Protein AF-A0A840UJL4-F1 (afdb_monomer_lite)

Structure (mmCIF, N/CA/C/O backbone):
data_AF-A0A840UJL4-F1
#
_entry.id   AF-A0A840UJL4-F1
#
loop_
_atom_site.group_PDB
_atom_site.id
_atom_site.type_symbol
_atom_site.label_atom_id
_atom_site.label_alt_id
_atom_site.label_comp_id
_atom_site.label_asym_id
_atom_site.label_entity_id
_atom_site.label_seq_id
_atom_site.pdbx_PDB_ins_code
_atom_site.Cartn_x
_atom_site.Cartn_y
_atom_site.Cartn_z
_atom_site.occupancy
_atom_site.B_iso_or_equiv
_atom_site.auth_seq_id
_atom_site.auth_comp_id
_atom_site.auth_asym_id
_atom_site.auth_atom_id
_atom_site.pdbx_PDB_model_num
ATOM 1 N N . MET A 1 1 ? -10.282 17.054 -15.582 1.00 39.50 1 MET A N 1
ATOM 2 C CA . MET A 1 1 ? -10.905 16.810 -14.263 1.00 39.50 1 MET A CA 1
ATOM 3 C C . MET A 1 1 ? -10.113 15.735 -13.521 1.00 39.50 1 MET A C 1
ATOM 5 O O . MET A 1 1 ? -10.416 14.568 -13.684 1.00 39.50 1 MET A O 1
ATOM 9 N N . TYR A 1 2 ? -9.070 16.093 -12.768 1.00 40.16 2 TYR A N 1
ATOM 10 C CA . TYR A 1 2 ? -8.354 15.157 -11.878 1.00 40.16 2 TYR A CA 1
ATOM 11 C C . TYR A 1 2 ? -7.763 15.943 -10.703 1.00 40.16 2 TYR A C 1
ATOM 13 O O . TYR A 1 2 ? -6.558 16.140 -10.628 1.00 40.16 2 TYR A O 1
ATOM 21 N N . GLN A 1 3 ? -8.620 16.494 -9.845 1.00 40.84 3 GLN A N 1
ATOM 22 C CA . GLN A 1 3 ? -8.196 17.270 -8.668 1.00 40.84 3 GLN A CA 1
ATOM 23 C C . GLN A 1 3 ? -9.135 17.043 -7.469 1.00 40.84 3 GLN A C 1
ATOM 25 O O . GLN A 1 3 ? -9.274 17.908 -6.618 1.00 40.84 3 GLN A O 1
ATOM 30 N N . GLU A 1 4 ? -9.761 15.870 -7.354 1.00 44.62 4 GLU A N 1
ATOM 31 C CA . GLU A 1 4 ? -10.195 15.379 -6.041 1.00 44.62 4 GLU A CA 1
ATOM 32 C C . GLU A 1 4 ? -9.159 14.359 -5.578 1.00 44.62 4 GLU A C 1
ATOM 34 O O . GLU A 1 4 ? -9.382 13.149 -5.529 1.00 44.62 4 GLU A O 1
ATOM 39 N N . ASN A 1 5 ? -7.973 14.876 -5.242 1.00 51.22 5 ASN A N 1
ATOM 40 C CA . ASN A 1 5 ? -7.173 14.272 -4.186 1.00 51.22 5 ASN A CA 1
ATOM 41 C C . ASN A 1 5 ? -8.033 14.352 -2.921 1.00 51.22 5 ASN A C 1
ATOM 43 O O . ASN A 1 5 ? -7.958 15.305 -2.149 1.00 51.22 5 ASN A O 1
ATOM 47 N N . ASN A 1 6 ? -8.938 13.379 -2.806 1.00 58.94 6 ASN A N 1
ATOM 48 C CA . ASN A 1 6 ? -9.868 13.201 -1.711 1.00 58.94 6 ASN A CA 1
ATOM 49 C C . ASN A 1 6 ? -9.077 13.332 -0.416 1.00 58.94 6 ASN A C 1
ATOM 51 O O . ASN A 1 6 ? -8.185 12.519 -0.175 1.00 58.94 6 ASN A O 1
ATOM 55 N N . ARG A 1 7 ? -9.390 14.345 0.394 1.00 62.53 7 ARG A N 1
ATOM 56 C CA . ARG A 1 7 ? -8.786 14.594 1.712 1.00 62.53 7 ARG A CA 1
ATOM 57 C C . ARG A 1 7 ? -8.681 13.301 2.533 1.00 62.53 7 ARG A C 1
ATOM 59 O O . ARG A 1 7 ? -7.614 12.988 3.048 1.00 62.53 7 ARG A O 1
ATOM 66 N N . GLU A 1 8 ? -9.715 12.464 2.445 1.00 66.88 8 GLU A N 1
ATOM 67 C CA . GLU A 1 8 ? -9.752 11.114 3.015 1.00 66.88 8 GLU A CA 1
ATOM 68 C C . GLU A 1 8 ? -8.604 10.192 2.567 1.00 66.88 8 GLU A C 1
ATOM 70 O O . GLU A 1 8 ? -8.103 9.395 3.351 1.00 66.88 8 GLU A O 1
ATOM 75 N N . THR A 1 9 ? -8.190 10.240 1.299 1.00 70.00 9 THR A N 1
ATOM 76 C CA . THR A 1 9 ? -7.095 9.405 0.779 1.00 70.00 9 THR A CA 1
ATOM 77 C C . THR A 1 9 ? -5.752 9.835 1.362 1.00 70.00 9 THR A C 1
ATOM 79 O O . THR A 1 9 ? -4.953 8.966 1.707 1.00 70.00 9 THR A O 1
ATOM 82 N N . SER A 1 10 ? -5.523 11.144 1.514 1.00 72.06 10 SER A N 1
ATOM 83 C CA . SER A 1 10 ? -4.332 11.674 2.189 1.00 72.06 10 SER A CA 1
ATOM 84 C C . SER A 1 10 ? -4.327 11.318 3.674 1.00 72.06 10 SER A C 1
ATOM 86 O O . SER A 1 10 ? -3.320 10.818 4.162 1.00 72.06 10 SER A O 1
ATOM 88 N N . GLU A 1 11 ? -5.462 11.459 4.364 1.00 77.56 11 GLU A N 1
ATOM 89 C CA . GLU A 1 11 ? -5.596 11.088 5.780 1.00 77.56 11 GLU A CA 1
ATOM 90 C C . GLU A 1 11 ? -5.345 9.589 6.005 1.00 77.56 11 GLU A C 1
ATOM 92 O O . GLU A 1 11 ? -4.608 9.205 6.913 1.00 77.56 11 GLU A O 1
ATOM 97 N N . ILE A 1 12 ? -5.882 8.725 5.133 1.00 76.81 12 ILE A N 1
ATOM 98 C CA . ILE A 1 12 ? -5.616 7.280 5.168 1.00 76.81 12 ILE A CA 1
ATOM 99 C C . ILE A 1 12 ? -4.127 6.997 4.931 1.00 76.81 12 ILE A C 1
ATOM 101 O O . ILE A 1 12 ? -3.556 6.153 5.615 1.00 76.81 12 ILE A O 1
ATOM 105 N N . LEU A 1 13 ? -3.487 7.675 3.976 1.00 74.31 13 LEU A N 1
ATOM 106 C CA . LEU A 1 13 ? -2.051 7.541 3.711 1.00 74.31 13 LEU A CA 1
ATOM 107 C C . LEU A 1 13 ? -1.207 7.947 4.923 1.00 74.31 13 LEU A C 1
ATOM 109 O O . LEU A 1 13 ? -0.307 7.204 5.308 1.00 74.31 13 LEU A O 1
ATOM 113 N N . GLU A 1 14 ? -1.500 9.091 5.537 1.00 77.56 14 GLU A N 1
ATOM 114 C CA . GLU A 1 14 ? -0.798 9.570 6.729 1.00 77.56 14 GLU A CA 1
ATOM 115 C C . GLU A 1 14 ? -0.955 8.607 7.910 1.00 77.56 14 GLU A C 1
ATOM 117 O O . GLU A 1 14 ? 0.033 8.256 8.558 1.00 77.56 14 GLU A O 1
ATOM 122 N N . GLU A 1 15 ? -2.169 8.112 8.159 1.00 77.88 15 GLU A N 1
ATOM 123 C CA . GLU A 1 15 ? -2.442 7.080 9.166 1.00 77.88 15 GLU A CA 1
ATOM 124 C C . GLU A 1 15 ? -1.662 5.785 8.886 1.00 77.88 15 GLU A C 1
ATOM 126 O O . GLU A 1 15 ? -1.114 5.167 9.802 1.00 77.88 15 GLU A O 1
ATOM 131 N N . LEU A 1 16 ? -1.559 5.376 7.618 1.00 74.50 16 LEU A N 1
ATOM 132 C CA . LEU A 1 16 ? -0.771 4.211 7.216 1.00 74.50 16 LEU A CA 1
ATOM 133 C C . LEU A 1 16 ? 0.723 4.415 7.481 1.00 74.50 16 LEU A C 1
ATOM 135 O O . LEU A 1 16 ? 1.368 3.520 8.033 1.00 74.50 16 LEU A O 1
ATOM 139 N N . TYR A 1 17 ? 1.268 5.586 7.145 1.00 74.12 17 TYR A N 1
ATOM 140 C CA . TYR A 1 17 ? 2.658 5.922 7.448 1.00 74.12 17 TYR A CA 1
ATOM 141 C C . TYR A 1 17 ? 2.918 5.935 8.958 1.00 74.12 17 TYR A C 1
ATOM 143 O O . TYR A 1 17 ? 3.886 5.319 9.406 1.00 74.12 17 TYR A O 1
ATOM 151 N N . LYS A 1 18 ? 2.023 6.533 9.757 1.00 74.94 18 LYS A N 1
ATOM 152 C CA . LYS A 1 18 ? 2.110 6.536 11.230 1.00 74.94 18 LYS A CA 1
ATOM 153 C C . LYS A 1 18 ? 2.062 5.131 11.831 1.00 74.94 18 LYS A C 1
ATOM 155 O O . LYS A 1 18 ? 2.762 4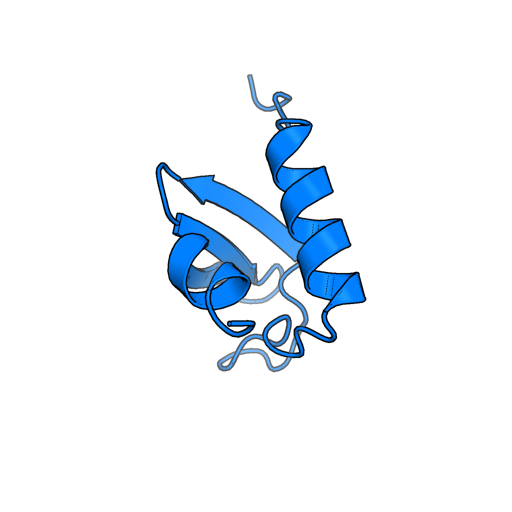.859 12.801 1.00 74.94 18 LYS A O 1
ATOM 160 N N . LYS A 1 19 ? 1.287 4.213 11.245 1.00 69.44 19 LYS A N 1
ATOM 161 C CA . LYS A 1 19 ? 1.221 2.802 11.668 1.00 69.44 19 LYS A CA 1
ATOM 162 C C . LYS A 1 19 ? 2.424 1.960 11.224 1.00 69.44 19 LYS A C 1
ATOM 164 O O . LYS A 1 19 ? 2.441 0.756 11.473 1.00 69.44 19 LYS A O 1
ATOM 169 N N . GLY A 1 20 ? 3.431 2.559 10.584 1.00 62.72 20 GLY A N 1
ATOM 170 C CA . GLY A 1 20 ? 4.628 1.850 10.136 1.00 62.72 20 GLY A CA 1
ATOM 171 C C . GLY A 1 20 ? 4.368 0.948 8.930 1.00 62.72 20 GLY A C 1
ATOM 172 O O . GLY A 1 20 ? 5.039 -0.073 8.766 1.00 62.72 20 GLY A O 1
ATOM 173 N N . PHE A 1 21 ? 3.388 1.287 8.087 1.00 68.44 21 PHE A N 1
ATOM 174 C CA . PHE A 1 21 ? 3.093 0.536 6.873 1.00 68.44 21 PHE A CA 1
ATOM 175 C C . PHE A 1 21 ? 4.287 0.575 5.900 1.00 68.44 21 PHE A C 1
ATOM 177 O O . PHE A 1 21 ? 4.451 1.506 5.117 1.00 68.44 21 PHE A O 1
ATOM 184 N N . LYS A 1 22 ? 5.107 -0.484 5.911 1.00 60.69 22 LYS A N 1
ATOM 185 C CA . LYS A 1 22 ? 6.246 -0.695 4.991 1.00 60.69 22 LYS A CA 1
ATOM 186 C C . LYS A 1 22 ? 5.833 -1.215 3.604 1.00 60.69 22 LYS A C 1
ATOM 188 O O . LYS A 1 22 ? 6.675 -1.561 2.783 1.00 60.69 22 LYS A O 1
ATOM 193 N N . GLY A 1 23 ? 4.528 -1.318 3.332 1.00 61.22 23 GLY A N 1
ATOM 194 C CA . GLY A 1 23 ? 3.992 -1.803 2.054 1.00 61.22 23 GLY A CA 1
ATOM 195 C C . GLY A 1 23 ? 3.977 -0.751 0.940 1.00 61.22 23 GLY A C 1
ATOM 196 O O . GLY A 1 23 ? 3.318 -0.959 -0.078 1.00 61.22 23 GLY A O 1
ATOM 197 N N . ASN A 1 24 ?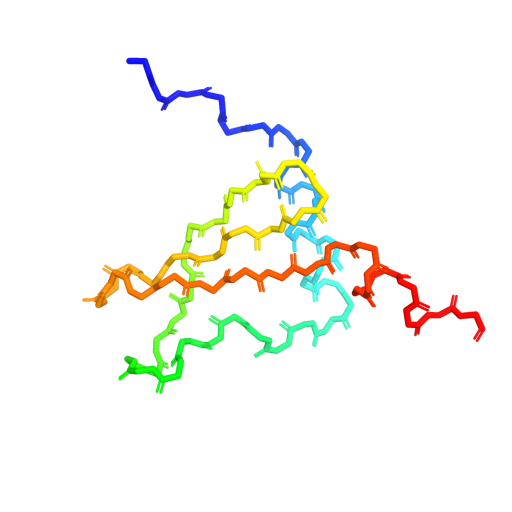 4.674 0.368 1.143 1.00 66.69 24 ASN A N 1
ATOM 198 C CA . ASN A 1 24 ? 4.904 1.423 0.163 1.00 66.69 24 ASN A CA 1
ATOM 199 C C . ASN A 1 24 ? 5.890 1.010 -0.937 1.00 66.69 24 ASN A C 1
ATOM 201 O O . ASN A 1 24 ? 5.963 1.710 -1.936 1.00 66.69 24 ASN A O 1
ATOM 205 N N . LEU A 1 25 ? 6.614 -0.104 -0.798 1.00 71.06 25 LEU A N 1
ATOM 206 C CA . LEU A 1 25 ? 7.513 -0.583 -1.844 1.00 71.06 25 LEU A CA 1
ATOM 207 C C . LEU A 1 25 ? 6.783 -1.481 -2.838 1.00 71.06 25 LEU A C 1
ATOM 209 O O . LEU A 1 25 ? 6.105 -2.454 -2.489 1.00 71.06 25 LEU A O 1
ATOM 213 N N . CYS A 1 26 ? 6.941 -1.151 -4.109 1.00 78.44 26 CYS A N 1
ATOM 214 C CA . CYS A 1 26 ? 6.464 -1.966 -5.199 1.00 78.44 26 CYS A CA 1
ATOM 215 C C . CYS A 1 26 ? 7.363 -3.181 -5.396 1.00 78.44 26 CYS A C 1
ATOM 217 O O . CYS A 1 26 ? 8.579 -3.071 -5.509 1.00 78.44 26 CYS A O 1
ATOM 219 N N . THR A 1 27 ? 6.745 -4.352 -5.495 1.00 75.31 27 THR A N 1
ATOM 220 C CA . THR A 1 27 ? 7.445 -5.634 -5.608 1.00 75.31 27 THR A CA 1
ATOM 221 C C . THR A 1 27 ? 8.114 -5.841 -6.965 1.00 75.31 27 THR A C 1
ATOM 223 O O . THR A 1 27 ? 9.008 -6.668 -7.060 1.00 75.31 27 THR A O 1
ATOM 226 N N . GLY A 1 28 ? 7.692 -5.113 -8.006 1.00 77.00 28 GLY A N 1
ATOM 227 C CA . GLY A 1 28 ? 8.283 -5.219 -9.345 1.00 77.00 28 GLY A CA 1
ATOM 228 C C . GLY A 1 28 ? 9.413 -4.223 -9.613 1.00 77.00 28 GLY A C 1
ATOM 229 O O . GLY A 1 28 ? 10.369 -4.557 -10.299 1.00 77.00 28 GLY A O 1
ATOM 230 N N . CYS A 1 29 ? 9.307 -2.998 -9.082 1.00 83.25 29 CYS A N 1
ATOM 231 C CA . CYS A 1 29 ? 10.248 -1.900 -9.354 1.00 83.25 29 CYS A CA 1
ATOM 232 C C . CYS A 1 29 ? 11.168 -1.581 -8.152 1.00 83.25 29 CYS A C 1
ATOM 234 O O . CYS A 1 29 ? 12.017 -0.698 -8.287 1.00 83.25 29 CYS A O 1
ATOM 236 N N . THR A 1 30 ? 10.928 -2.213 -6.986 1.00 78.31 30 THR A N 1
ATOM 237 C CA . THR A 1 30 ? 11.497 -1.888 -5.648 1.00 78.31 30 THR A CA 1
ATOM 238 C C . THR A 1 30 ? 11.395 -0.413 -5.255 1.00 78.31 30 THR A C 1
ATOM 240 O O . THR A 1 30 ? 11.976 0.029 -4.269 1.00 78.31 30 THR A O 1
ATOM 243 N N . ASP A 1 31 ? 10.614 0.343 -6.018 1.00 80.38 31 ASP A N 1
ATOM 244 C CA . ASP A 1 31 ? 10.420 1.773 -5.887 1.00 80.38 31 ASP A CA 1
ATOM 245 C C . ASP A 1 31 ? 9.196 2.061 -5.023 1.00 80.38 31 ASP A C 1
ATOM 247 O O . ASP A 1 31 ? 8.361 1.181 -4.781 1.00 80.38 31 ASP A O 1
ATOM 251 N N . SER A 1 32 ? 9.059 3.305 -4.576 1.00 74.25 32 SER A N 1
ATOM 252 C CA . SER A 1 32 ? 7.920 3.681 -3.746 1.00 74.25 32 SER A CA 1
ATOM 253 C C . SER A 1 32 ? 6.658 3.872 -4.594 1.00 74.25 32 SER A C 1
ATOM 255 O O . SER A 1 32 ? 6.666 4.494 -5.659 1.00 74.25 32 SER A O 1
ATOM 257 N N . TYR A 1 33 ? 5.534 3.352 -4.110 1.00 76.00 33 TYR A N 1
ATOM 258 C CA . TYR A 1 33 ? 4.209 3.730 -4.576 1.00 76.00 33 TYR A CA 1
ATOM 259 C C . TYR A 1 33 ? 3.991 5.212 -4.260 1.00 76.00 33 TYR A C 1
ATOM 261 O O . TYR A 1 33 ? 4.071 5.614 -3.103 1.00 76.00 33 TYR A O 1
ATOM 269 N N . ILE A 1 34 ? 3.716 6.020 -5.282 1.00 72.81 34 ILE A N 1
ATOM 270 C CA . ILE A 1 34 ? 3.553 7.479 -5.130 1.00 72.81 34 ILE A CA 1
ATOM 271 C C . ILE A 1 34 ? 2.094 7.932 -5.188 1.00 72.81 34 ILE A C 1
ATOM 273 O O . ILE A 1 34 ? 1.772 9.066 -4.859 1.00 72.81 34 ILE A O 1
ATOM 277 N N . LEU A 1 35 ? 1.226 7.064 -5.702 1.00 76.38 35 LEU A N 1
ATOM 278 C CA . LEU A 1 35 ? -0.158 7.367 -6.018 1.00 76.38 35 LEU A CA 1
ATOM 279 C C . LEU A 1 35 ? -0.996 6.378 -5.238 1.00 76.38 35 LEU A C 1
ATOM 281 O O . LEU A 1 35 ? -0.985 5.187 -5.550 1.00 76.38 35 LEU A O 1
ATOM 285 N N . ALA A 1 36 ? -1.704 6.867 -4.228 1.00 78.62 36 ALA A N 1
ATOM 286 C CA . ALA A 1 36 ? -2.760 6.108 -3.589 1.00 78.62 36 ALA A CA 1
ATOM 287 C C . ALA A 1 36 ? -4.109 6.684 -4.001 1.00 78.62 36 ALA A C 1
ATOM 289 O O . ALA A 1 36 ? -4.284 7.895 -4.093 1.00 78.62 36 ALA A O 1
ATOM 290 N N . THR A 1 37 ? -5.074 5.810 -4.236 1.00 82.31 37 THR A N 1
ATOM 291 C CA . THR A 1 37 ? -6.447 6.193 -4.545 1.00 82.31 37 THR A CA 1
ATOM 292 C C . THR A 1 37 ? -7.374 5.296 -3.752 1.00 82.31 37 THR A C 1
ATOM 294 O O . THR A 1 37 ? -7.297 4.069 -3.857 1.00 82.31 37 THR A O 1
ATOM 297 N N . LYS A 1 38 ? -8.256 5.881 -2.943 1.00 81.94 38 LYS A N 1
ATOM 298 C CA . LYS A 1 38 ? -9.317 5.121 -2.285 1.00 81.94 38 LYS A CA 1
ATOM 299 C C . LYS A 1 38 ? -10.321 4.659 -3.340 1.00 81.94 38 LYS A C 1
ATOM 301 O O . LYS A 1 38 ? -10.881 5.460 -4.078 1.00 81.94 38 LYS A O 1
ATOM 306 N N . VAL A 1 39 ? -10.546 3.354 -3.405 1.00 83.31 39 VAL A N 1
ATOM 307 C CA . VAL A 1 39 ? -11.537 2.716 -4.271 1.00 83.31 39 VAL A CA 1
ATOM 308 C C . VAL A 1 39 ? -12.452 1.881 -3.383 1.00 83.31 39 VAL A C 1
ATOM 310 O O . VAL A 1 39 ? -12.126 0.752 -2.996 1.00 83.31 39 VAL A O 1
ATOM 313 N N . ASN A 1 40 ? -13.611 2.446 -3.039 1.00 84.06 40 ASN A N 1
ATOM 314 C CA . ASN A 1 40 ? -14.565 1.864 -2.095 1.00 84.06 40 ASN A CA 1
ATOM 315 C C . ASN A 1 40 ? -13.910 1.561 -0.728 1.00 84.06 40 ASN A C 1
ATOM 317 O O . ASN A 1 40 ? -13.478 2.464 -0.015 1.00 84.06 40 ASN A O 1
ATOM 321 N N . LYS A 1 41 ? -13.822 0.273 -0.372 1.00 82.75 41 LYS A N 1
ATOM 322 C CA . LYS A 1 41 ? -13.202 -0.254 0.858 1.00 82.75 41 LYS A CA 1
ATOM 323 C C . LYS A 1 41 ? -11.712 -0.586 0.712 1.00 82.75 41 LYS A C 1
ATOM 325 O O . LYS A 1 41 ? -11.097 -1.089 1.653 1.00 82.75 41 LYS A O 1
ATOM 330 N N . ASN A 1 42 ? -11.142 -0.348 -0.466 1.00 83.88 42 ASN A N 1
ATOM 331 C CA . ASN A 1 42 ? -9.751 -0.641 -0.776 1.00 83.88 42 ASN A CA 1
ATOM 332 C C . ASN A 1 42 ? -8.967 0.646 -1.050 1.00 83.88 42 ASN A C 1
ATOM 334 O O . ASN A 1 42 ? -9.521 1.646 -1.491 1.00 83.88 42 ASN A O 1
ATOM 338 N N . LEU A 1 43 ? -7.662 0.596 -0.828 1.00 82.81 43 LEU A N 1
ATOM 339 C CA . LEU A 1 43 ? -6.689 1.596 -1.219 1.00 82.81 43 LEU A CA 1
ATOM 340 C C . LEU A 1 43 ? -5.865 1.020 -2.371 1.00 82.81 43 LEU A C 1
ATOM 342 O O . LEU A 1 43 ? -5.187 0.004 -2.218 1.00 82.81 43 LEU A O 1
ATOM 346 N N . LYS A 1 44 ? -5.959 1.646 -3.538 1.00 85.56 44 LYS A N 1
ATOM 347 C CA . LYS A 1 44 ? -5.178 1.301 -4.722 1.00 85.56 44 LYS A CA 1
ATOM 348 C C . LYS A 1 44 ? -3.882 2.101 -4.705 1.00 85.56 44 LYS A C 1
ATOM 350 O O . LYS A 1 44 ? -3.926 3.315 -4.845 1.00 85.56 44 LYS A O 1
ATOM 355 N N . LEU A 1 45 ? -2.748 1.429 -4.563 1.00 83.25 45 LEU A N 1
ATOM 356 C CA . LEU A 1 45 ? -1.413 2.012 -4.689 1.00 83.25 45 LEU A CA 1
ATOM 357 C C . LEU A 1 45 ? -0.877 1.784 -6.106 1.00 83.25 45 LEU A C 1
ATOM 359 O O . LEU A 1 45 ? -1.007 0.678 -6.619 1.00 83.25 45 LEU A O 1
ATOM 363 N N . THR A 1 46 ? -0.260 2.788 -6.729 1.00 84.25 46 THR A N 1
ATOM 364 C CA . THR A 1 46 ? 0.287 2.723 -8.101 1.00 84.25 46 THR A CA 1
ATOM 365 C C . THR A 1 46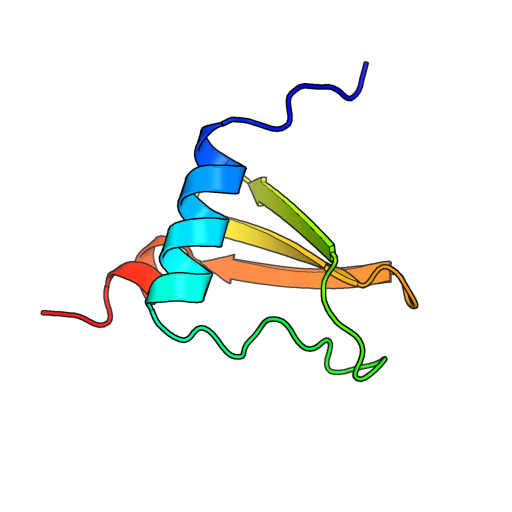 ? 1.766 3.148 -8.130 1.00 84.25 46 THR A C 1
ATOM 367 O O . THR A 1 46 ? 2.109 4.220 -7.622 1.00 84.25 46 THR A O 1
ATOM 370 N N . CYS A 1 47 ? 2.670 2.277 -8.624 1.00 86.12 47 CYS A N 1
ATOM 371 C CA . CYS A 1 47 ? 4.120 2.556 -8.703 1.00 86.12 47 CYS A CA 1
ATOM 372 C C . CYS A 1 47 ? 4.314 3.604 -9.795 1.00 86.12 47 CYS A C 1
ATOM 374 O O . CYS A 1 47 ? 3.891 3.378 -10.927 1.00 86.12 47 CYS A O 1
ATOM 376 N N . ARG A 1 48 ? 5.003 4.714 -9.490 1.00 82.50 48 ARG A N 1
ATOM 377 C CA . ARG A 1 48 ? 5.333 5.732 -10.507 1.00 82.50 48 ARG A CA 1
ATOM 378 C C . ARG A 1 48 ? 6.121 5.133 -11.664 1.00 82.50 48 ARG A C 1
ATOM 380 O O . ARG A 1 48 ? 5.946 5.519 -12.809 1.00 82.50 48 ARG A O 1
ATOM 387 N N . LYS A 1 49 ? 7.047 4.245 -11.309 1.00 83.38 49 LYS A N 1
ATOM 388 C CA . LYS A 1 49 ? 8.151 3.815 -12.162 1.00 83.38 49 LYS A CA 1
ATOM 389 C C . LYS A 1 49 ? 7.757 2.724 -13.146 1.00 83.38 49 LYS A C 1
ATOM 391 O O . LYS A 1 49 ? 8.190 2.760 -14.284 1.00 83.38 49 LYS A O 1
ATOM 396 N N . CYS A 1 50 ? 6.940 1.767 -12.711 1.00 86.81 50 CYS A N 1
ATOM 397 C CA . CYS A 1 50 ? 6.497 0.650 -13.553 1.00 86.81 50 CYS A CA 1
ATOM 398 C C . CYS A 1 50 ? 4.979 0.589 -13.756 1.00 86.81 50 CYS A C 1
ATOM 400 O O . CYS A 1 50 ? 4.499 -0.323 -14.416 1.00 86.81 50 CYS A O 1
ATOM 402 N N . GLY A 1 51 ? 4.200 1.482 -13.137 1.00 83.69 51 GLY A N 1
ATOM 403 C CA . GLY A 1 51 ? 2.737 1.463 -13.234 1.00 83.69 51 GLY A CA 1
ATOM 404 C C . GLY A 1 51 ? 2.055 0.296 -12.512 1.00 83.69 51 GLY A C 1
ATOM 405 O O . GLY A 1 51 ? 0.831 0.205 -12.544 1.00 83.69 51 GLY A O 1
ATOM 406 N N . THR A 1 52 ? 2.807 -0.582 -11.832 1.00 85.88 52 THR A N 1
ATOM 407 C CA . THR A 1 52 ? 2.231 -1.697 -11.062 1.00 85.88 52 THR A CA 1
ATOM 408 C C . THR A 1 52 ? 1.230 -1.162 -10.053 1.00 85.88 52 THR A C 1
ATOM 410 O O . THR A 1 52 ? 1.514 -0.194 -9.345 1.00 85.88 52 THR A O 1
ATOM 413 N N . THR A 1 53 ? 0.072 -1.812 -9.971 1.00 85.31 53 THR A N 1
ATOM 414 C CA . THR A 1 53 ? -0.971 -1.446 -9.016 1.00 85.31 53 THR A CA 1
ATOM 415 C C . THR A 1 53 ? -1.127 -2.522 -7.953 1.00 85.31 53 THR A C 1
ATOM 417 O O . THR A 1 53 ? -1.043 -3.714 -8.239 1.00 85.31 53 THR A O 1
ATOM 420 N N . LYS A 1 54 ? -1.360 -2.101 -6.712 1.00 82.81 54 LYS A N 1
ATOM 421 C CA . LYS A 1 54 ? -1.620 -2.983 -5.578 1.00 82.81 54 LYS A CA 1
ATOM 422 C C . LYS A 1 54 ? -2.876 -2.524 -4.864 1.00 82.81 54 LYS A C 1
ATOM 424 O O . LYS A 1 54 ? -2.993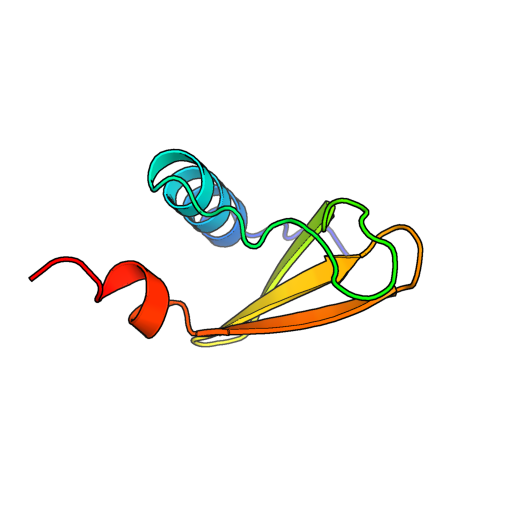 -1.360 -4.493 1.00 82.81 54 LYS A O 1
ATOM 429 N N . LEU A 1 55 ? -3.810 -3.444 -4.664 1.00 84.31 55 LEU A N 1
ATOM 430 C CA . LEU A 1 55 ? -5.025 -3.189 -3.902 1.00 84.31 55 LEU A CA 1
ATOM 431 C C . LEU A 1 55 ? -4.830 -3.657 -2.467 1.00 84.31 55 LEU A C 1
ATOM 433 O O . LEU A 1 55 ? -4.475 -4.805 -2.208 1.00 84.31 55 LEU A O 1
ATOM 437 N N . LEU A 1 56 ? -5.075 -2.751 -1.535 1.00 78.81 56 LEU A N 1
ATOM 438 C CA . LEU A 1 56 ? -5.004 -3.004 -0.109 1.00 78.81 56 LEU A CA 1
ATOM 439 C C . LEU A 1 56 ? -6.378 -2.813 0.502 1.00 78.81 56 LEU A C 1
ATOM 441 O O . LEU A 1 56 ? -7.018 -1.794 0.283 1.00 78.81 56 LEU A O 1
ATOM 445 N N . ASN A 1 57 ? -6.840 -3.763 1.303 1.00 83.81 57 ASN A N 1
ATOM 446 C CA . ASN A 1 57 ? -8.104 -3.590 2.003 1.00 83.81 57 ASN A CA 1
ATOM 447 C C . ASN A 1 57 ? -7.887 -2.696 3.229 1.00 83.81 57 ASN A C 1
ATOM 449 O O . ASN A 1 57 ? -7.170 -3.083 4.153 1.00 83.81 57 ASN A O 1
ATOM 453 N N . ILE A 1 58 ? -8.526 -1.523 3.241 1.00 77.44 58 ILE A N 1
ATOM 454 C CA . ILE A 1 58 ? -8.385 -0.525 4.307 1.00 77.44 58 ILE A CA 1
ATOM 455 C C . ILE A 1 58 ? -8.810 -1.157 5.634 1.00 77.44 58 ILE A C 1
ATOM 457 O O . ILE A 1 58 ? -8.023 -1.191 6.571 1.00 77.44 58 ILE A O 1
ATOM 461 N N . LYS A 1 59 ? -9.985 -1.797 5.699 1.00 76.81 59 LYS A N 1
ATOM 462 C CA . LYS A 1 59 ? -10.446 -2.448 6.936 1.00 76.81 59 LYS A CA 1
ATOM 463 C C . LYS A 1 59 ? -9.425 -3.436 7.485 1.00 76.81 59 LYS A C 1
ATOM 465 O O . LYS A 1 59 ? -9.213 -3.449 8.683 1.00 76.81 59 LYS A O 1
ATOM 470 N N . LYS A 1 60 ? -8.764 -4.222 6.632 1.00 72.50 60 LYS A N 1
ATOM 471 C CA . LYS A 1 60 ? -7.771 -5.209 7.080 1.00 72.50 60 LYS A CA 1
ATOM 472 C C . LYS A 1 60 ? -6.523 -4.554 7.676 1.00 72.50 60 LYS A C 1
ATOM 474 O O . LYS A 1 60 ? -5.976 -5.088 8.629 1.00 72.50 60 LYS A O 1
ATOM 479 N N . ILE A 1 61 ? -6.100 -3.406 7.146 1.00 68.06 61 ILE A N 1
ATOM 480 C CA . ILE A 1 61 ? -4.946 -2.674 7.682 1.00 68.06 61 ILE A CA 1
ATOM 481 C C . ILE A 1 61 ? -5.296 -1.974 9.000 1.00 68.06 61 ILE A C 1
ATOM 483 O O . ILE A 1 61 ? -4.505 -1.972 9.939 1.00 68.06 61 ILE A O 1
ATOM 487 N N . PHE A 1 62 ? -6.496 -1.401 9.091 1.00 66.94 62 PHE A N 1
ATOM 488 C CA . PHE A 1 62 ? -6.949 -0.730 10.308 1.00 66.94 62 PHE A CA 1
ATOM 489 C C . PHE A 1 62 ? -7.437 -1.709 11.391 1.00 66.94 62 PHE A C 1
ATOM 491 O O . PHE A 1 62 ? -7.387 -1.349 12.561 1.00 66.94 62 PHE A O 1
ATOM 498 N N . ALA A 1 63 ? -7.82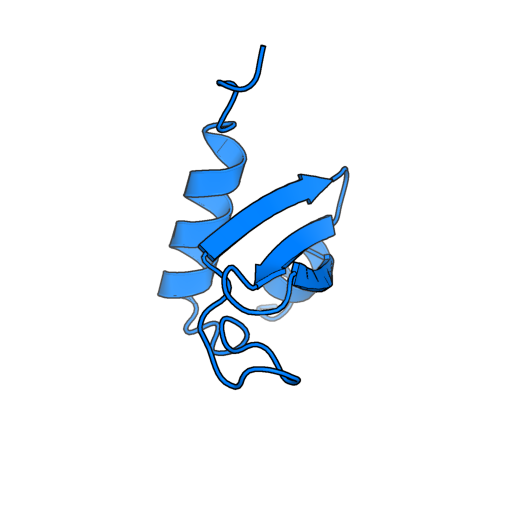7 -2.937 11.031 1.00 65.19 63 ALA A N 1
ATOM 499 C CA . ALA A 1 63 ? -8.283 -3.978 11.956 1.00 65.19 63 ALA A CA 1
ATOM 500 C C . ALA A 1 63 ? -7.155 -4.705 12.703 1.00 65.19 63 ALA A C 1
ATOM 502 O O . ALA A 1 63 ? -7.446 -5.434 13.643 1.00 65.19 63 ALA A O 1
ATOM 503 N N . SER A 1 64 ? -5.877 -4.514 12.352 1.00 54.41 64 SER A N 1
ATOM 504 C CA . SER A 1 64 ? -4.744 -5.137 13.065 1.00 54.41 64 SER A CA 1
ATOM 505 C C . SER A 1 64 ? -4.459 -4.538 14.457 1.00 54.41 64 SER A C 1
ATOM 507 O O . SER A 1 64 ? -3.323 -4.573 14.922 1.00 54.41 64 SER A O 1
ATOM 509 N N . LYS A 1 65 ? -5.465 -3.973 15.132 1.00 47.44 65 LYS A N 1
ATOM 510 C CA . LYS A 1 65 ? -5.372 -3.520 16.523 1.00 47.44 65 LYS 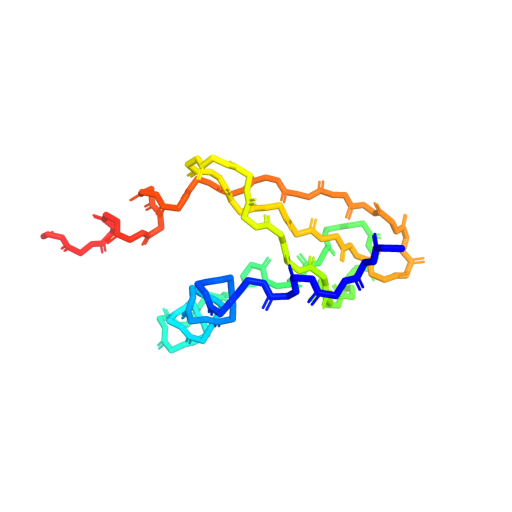A CA 1
ATOM 511 C C . LYS A 1 65 ? -6.736 -3.675 17.207 1.00 47.44 65 LYS A C 1
ATOM 513 O O . LYS A 1 65 ? -7.491 -2.714 17.324 1.00 47.44 65 LYS A O 1
ATOM 518 N N . ALA A 1 66 ? -7.047 -4.908 17.585 1.00 41.53 66 ALA A N 1
ATOM 519 C CA . ALA A 1 66 ? -7.926 -5.229 18.703 1.00 41.53 66 ALA A CA 1
ATOM 520 C C . ALA A 1 66 ? -7.111 -6.118 19.643 1.00 41.53 66 ALA A C 1
ATOM 522 O O . ALA A 1 66 ? -6.386 -6.987 19.105 1.00 41.53 66 ALA A O 1
#

Sequence (66 aa):
MYQENNRETSEILEELYKKGFKGNLCTGCTDSYILATKVNKNLKLTCRKCGTTKLLNIKKIFASKA

Radius of gyration: 11.88 Å; chains: 1; bounding box: 26×23×33 Å

Secondary structure (DSSP, 8-state):
------HHHHHHHHHHHHTT--TTB-TTT-SBEEEEEEETTEEEEEETTT--EEEEEHHHHHTS--

Foldseek 3Di:
DPPPPPPVQVVLVVVCVVVVPPVQQDPPPSAGQPDWDDDPQWIWTAGPPPRDIDIHGSCVSVVPPD

Organism: NCBI:txid862415

pLDDT: mean 72.63, std 12.51, range [39.5, 86.81]